Protein AF-A0A1H6ZJK5-F1 (afdb_monomer_lite)

Foldseek 3Di:
DDCVVVVNDDDDLVVLCVVCVVVVHDSVVVVCVVVVDDPVRSVVVVVVVVVVVVVVVVVVVD

Structure (mmCIF, N/CA/C/O backbone):
data_AF-A0A1H6ZJK5-F1
#
_entry.id   AF-A0A1H6ZJK5-F1
#
loop_
_atom_site.group_PDB
_atom_site.id
_atom_site.type_symbol
_atom_site.label_atom_id
_atom_site.label_alt_id
_atom_site.label_comp_id
_atom_site.label_asym_id
_atom_site.label_entity_id
_atom_site.label_seq_id
_atom_site.pdbx_PDB_ins_code
_atom_site.Cartn_x
_atom_site.Cartn_y
_atom_site.Cartn_z
_atom_site.occupancy
_atom_site.B_iso_or_equiv
_atom_site.auth_seq_id
_atom_site.auth_comp_id
_atom_site.auth_asym_id
_atom_site.auth_atom_id
_atom_site.pdbx_PDB_model_num
ATOM 1 N N . MET A 1 1 ? 16.891 9.825 -13.284 1.00 59.09 1 MET A N 1
ATOM 2 C CA . MET A 1 1 ? 16.166 9.512 -12.040 1.00 59.09 1 MET A CA 1
ATOM 3 C C . MET A 1 1 ? 15.703 10.795 -11.357 1.00 59.09 1 MET A C 1
ATOM 5 O O . MET A 1 1 ? 16.486 11.739 -11.267 1.00 59.09 1 MET A O 1
ATOM 9 N N . SER A 1 2 ? 14.444 10.875 -10.938 1.00 73.06 2 SER A N 1
ATOM 10 C CA . SER A 1 2 ? 13.836 11.982 -10.199 1.00 73.06 2 SER A CA 1
ATOM 11 C C . SER A 1 2 ? 14.289 11.990 -8.731 1.00 73.06 2 SER A C 1
ATOM 13 O O . SER A 1 2 ? 14.871 11.027 -8.234 1.00 73.06 2 SER A O 1
ATOM 15 N N . SER A 1 3 ? 14.044 13.082 -8.000 1.00 65.56 3 SER A N 1
ATOM 16 C CA . SER A 1 3 ? 14.356 13.135 -6.559 1.00 65.56 3 SER A CA 1
ATOM 17 C C . SER A 1 3 ? 13.503 12.177 -5.720 1.00 65.56 3 SER A C 1
ATOM 19 O O . SER A 1 3 ? 13.929 11.818 -4.627 1.00 65.56 3 SER A O 1
ATOM 21 N N . LE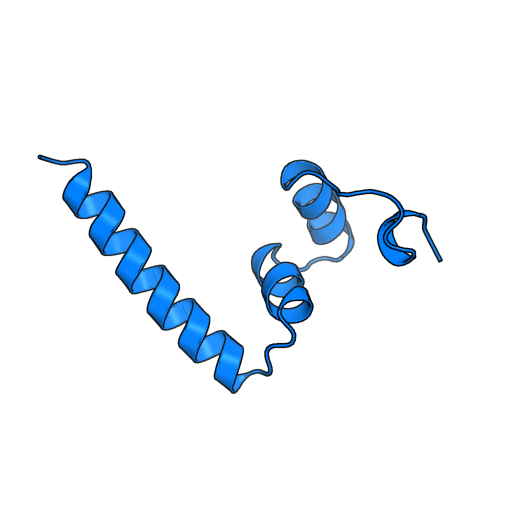U A 1 4 ? 12.343 11.749 -6.232 1.00 62.75 4 LEU A N 1
ATOM 22 C CA . LEU A 1 4 ? 11.535 10.689 -5.623 1.00 62.75 4 LEU A CA 1
ATOM 23 C C . LEU A 1 4 ? 12.218 9.328 -5.791 1.00 62.75 4 LEU A C 1
ATOM 25 O O . LEU A 1 4 ? 12.408 8.616 -4.815 1.00 62.75 4 LEU A O 1
ATOM 29 N N . GLU A 1 5 ? 12.696 9.020 -6.999 1.00 67.44 5 GLU A N 1
ATOM 30 C CA . GLU A 1 5 ? 13.400 7.760 -7.304 1.00 67.44 5 GLU A CA 1
ATOM 31 C C . GLU A 1 5 ? 14.731 7.617 -6.551 1.00 67.44 5 GLU A C 1
ATOM 33 O O . GLU A 1 5 ? 15.237 6.516 -6.371 1.00 67.44 5 GLU A O 1
ATOM 38 N N . ARG A 1 6 ? 15.297 8.733 -6.083 1.00 74.69 6 ARG A N 1
ATOM 39 C CA . ARG A 1 6 ? 16.506 8.763 -5.251 1.00 74.69 6 ARG A CA 1
ATOM 40 C C . ARG A 1 6 ? 16.224 8.735 -3.741 1.00 74.69 6 ARG A C 1
ATOM 42 O O . ARG A 1 6 ? 17.161 8.909 -2.970 1.00 74.69 6 ARG A O 1
ATOM 49 N N . GLY A 1 7 ? 14.966 8.604 -3.308 1.00 67.38 7 GLY A N 1
ATOM 50 C CA . GLY A 1 7 ? 14.599 8.595 -1.883 1.00 67.38 7 GLY A CA 1
ATOM 51 C C . GLY A 1 7 ? 14.850 9.919 -1.145 1.00 67.38 7 GLY A C 1
ATOM 52 O O . GLY A 1 7 ? 14.877 9.950 0.079 1.00 67.38 7 GLY A O 1
ATOM 53 N N . LEU A 1 8 ? 15.050 11.026 -1.874 1.00 61.75 8 LEU A N 1
ATOM 54 C CA . LEU A 1 8 ? 15.388 12.344 -1.312 1.00 61.75 8 LEU A CA 1
ATOM 55 C C . LEU A 1 8 ? 14.154 13.149 -0.871 1.00 61.75 8 LEU A C 1
ATOM 57 O O . LEU A 1 8 ? 14.293 14.206 -0.261 1.00 61.75 8 LEU A O 1
ATOM 61 N N . LYS A 1 9 ? 12.945 12.689 -1.207 1.00 69.00 9 LYS A N 1
ATOM 62 C CA . LYS A 1 9 ? 11.673 13.287 -0.787 1.00 69.00 9 LYS A CA 1
ATOM 63 C C . LYS A 1 9 ? 10.725 12.180 -0.339 1.00 69.00 9 LYS A C 1
ATOM 65 O O . LYS A 1 9 ? 10.589 11.194 -1.052 1.00 69.00 9 LYS A O 1
ATOM 70 N N . ASN A 1 10 ? 10.037 12.399 0.781 1.00 68.62 10 ASN A N 1
ATOM 71 C CA . ASN A 1 10 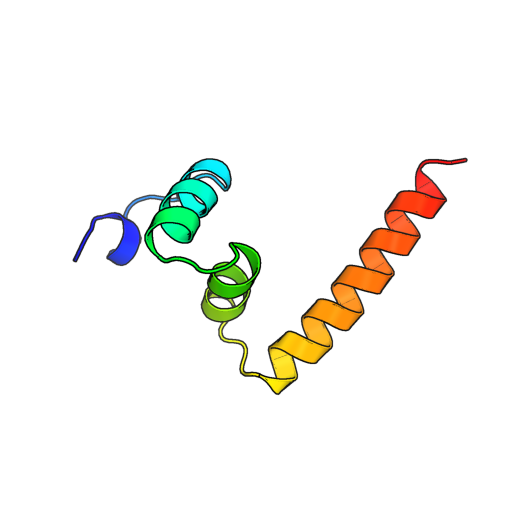? 8.894 11.592 1.210 1.00 68.62 10 ASN A CA 1
ATOM 72 C C . ASN A 1 10 ? 7.627 12.213 0.596 1.00 68.62 10 ASN A C 1
ATOM 74 O O . ASN A 1 10 ? 7.160 13.233 1.113 1.00 68.62 10 ASN A O 1
ATOM 78 N N . PRO A 1 11 ? 7.112 11.705 -0.540 1.00 76.50 11 PRO A N 1
ATOM 79 C CA . PRO A 1 11 ? 5.892 12.243 -1.130 1.00 76.50 11 PRO A CA 1
ATOM 80 C C . PRO A 1 11 ? 4.709 12.021 -0.181 1.00 76.50 11 PRO A C 1
ATOM 82 O O . PRO A 1 11 ? 4.623 11.000 0.499 1.00 76.50 11 PRO A O 1
ATOM 85 N N . THR A 1 12 ? 3.778 12.973 -0.144 1.00 86.38 12 THR A N 1
ATOM 86 C CA . THR A 1 12 ? 2.472 12.751 0.487 1.00 86.38 12 THR A CA 1
ATOM 87 C C . THR A 1 12 ? 1.646 11.788 -0.369 1.00 86.38 12 THR A C 1
ATOM 89 O O . THR A 1 12 ? 1.888 11.676 -1.572 1.00 86.38 12 THR A O 1
ATOM 92 N N . LEU A 1 13 ? 0.636 11.133 0.216 1.00 84.50 13 LEU A N 1
ATOM 93 C CA . LEU A 1 13 ? -0.260 10.243 -0.540 1.00 84.50 13 LEU A CA 1
ATOM 94 C C . LEU A 1 13 ? -0.917 10.953 -1.733 1.00 84.50 13 LEU A C 1
ATOM 96 O O . LEU A 1 13 ? -0.937 10.408 -2.823 1.00 84.50 13 LEU A O 1
ATOM 100 N N . SER A 1 14 ? -1.302 12.222 -1.580 1.00 85.75 14 SER A N 1
ATOM 101 C CA . SER A 1 14 ? -1.832 13.026 -2.691 1.00 85.75 14 SER A CA 1
ATOM 102 C C . SER A 1 14 ? -0.847 13.172 -3.863 1.00 85.75 14 SER A C 1
ATOM 104 O O . SER A 1 14 ? -1.263 13.161 -5.016 1.00 85.75 14 SER A O 1
ATOM 106 N N . LYS A 1 15 ? 0.466 13.258 -3.605 1.00 86.81 15 LYS A N 1
ATOM 107 C CA . LYS A 1 15 ? 1.479 13.285 -4.675 1.00 86.81 15 LYS A CA 1
ATOM 108 C C . LYS A 1 15 ? 1.758 11.911 -5.271 1.00 86.81 15 LYS A C 1
ATOM 110 O O . LYS A 1 15 ? 2.169 11.830 -6.426 1.00 86.81 15 LYS A O 1
ATOM 115 N N . VAL A 1 16 ? 1.538 10.848 -4.502 1.00 87.56 16 VAL A N 1
ATOM 116 C CA . VAL A 1 16 ? 1.542 9.479 -5.023 1.00 87.56 16 VAL A CA 1
ATOM 117 C C . VAL A 1 16 ? 0.357 9.273 -5.965 1.00 87.56 16 VAL A C 1
ATOM 119 O O . VAL A 1 16 ? 0.564 8.730 -7.045 1.00 87.56 16 VAL A O 1
ATOM 122 N N . ASP A 1 17 ? -0.831 9.764 -5.614 1.00 88.19 17 ASP A N 1
ATOM 123 C CA . ASP A 1 17 ? -2.031 9.664 -6.452 1.00 88.19 17 ASP A CA 1
ATOM 124 C C . ASP A 1 17 ? -1.848 10.373 -7.797 1.00 88.19 17 ASP A C 1
ATOM 126 O O . ASP A 1 17 ? -2.040 9.750 -8.838 1.00 88.19 17 ASP A O 1
ATOM 130 N N . GLU A 1 18 ? -1.372 11.624 -7.787 1.00 90.81 18 GLU A N 1
ATOM 131 C CA . GLU A 1 18 ? -1.059 12.381 -9.013 1.00 90.81 18 GLU A CA 1
ATOM 132 C C . GLU A 1 18 ? -0.064 11.627 -9.916 1.00 90.81 18 GLU A C 1
ATOM 134 O O . GLU A 1 18 ? -0.205 11.597 -11.139 1.00 90.81 18 GLU A O 1
ATOM 139 N N . LEU A 1 19 ? 0.953 10.990 -9.327 1.00 89.38 19 LEU A N 1
ATOM 140 C CA . LEU A 1 19 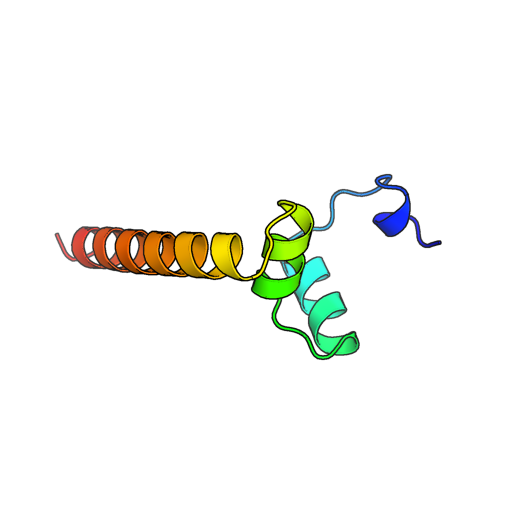? 1.931 10.208 -10.084 1.00 89.38 19 LEU A CA 1
ATOM 141 C C . LEU A 1 19 ? 1.309 8.926 -10.655 1.00 89.38 19 LEU A C 1
ATOM 143 O O . LEU A 1 19 ? 1.569 8.567 -11.804 1.00 89.38 19 LEU A O 1
ATOM 147 N N . CYS A 1 20 ? 0.491 8.242 -9.859 1.00 91.38 20 CYS A N 1
ATOM 148 C CA . CYS A 1 20 ? -0.181 7.007 -10.247 1.00 91.38 20 CYS A CA 1
ATOM 149 C C . CYS A 1 20 ? -1.205 7.242 -11.364 1.00 91.38 20 CYS A C 1
ATOM 151 O O . CYS A 1 20 ? -1.314 6.410 -12.263 1.00 91.38 20 CYS A O 1
ATOM 153 N N . GLU A 1 21 ? -1.873 8.398 -11.372 1.00 92.44 21 GLU A N 1
ATOM 154 C CA . GLU A 1 21 ? -2.755 8.836 -12.456 1.00 92.44 21 GLU A CA 1
ATOM 155 C C . GLU A 1 21 ? -1.991 8.958 -13.782 1.00 92.44 21 GLU A C 1
ATOM 157 O O . GLU A 1 21 ? -2.404 8.395 -14.796 1.00 92.44 21 GLU A O 1
ATOM 162 N N . VAL A 1 22 ? -0.819 9.601 -13.776 1.00 93.69 22 VAL A N 1
ATOM 163 C CA . VAL A 1 22 ? 0.042 9.701 -14.969 1.00 93.69 22 VAL A CA 1
ATOM 164 C C . VAL A 1 22 ? 0.540 8.324 -15.417 1.00 93.69 22 VAL A C 1
ATOM 166 O O . VAL A 1 22 ? 0.613 8.045 -16.613 1.00 93.69 22 VAL A O 1
ATOM 169 N N . MET A 1 23 ? 0.863 7.446 -14.467 1.00 91.44 23 MET A N 1
ATOM 170 C CA . MET A 1 23 ? 1.312 6.078 -14.734 1.00 91.44 23 MET A CA 1
ATOM 171 C C . MET A 1 23 ? 0.170 5.112 -15.097 1.00 91.44 23 MET A C 1
ATOM 173 O O . MET A 1 23 ? 0.456 3.976 -15.468 1.00 91.44 23 MET A O 1
ATOM 177 N N . GLN A 1 24 ? -1.096 5.543 -15.008 1.00 93.31 24 GLN A N 1
ATOM 178 C CA . GLN A 1 24 ? -2.295 4.722 -15.231 1.00 93.31 24 GLN A CA 1
ATOM 179 C C . GLN A 1 24 ? -2.326 3.454 -14.357 1.00 93.31 24 GLN A C 1
ATOM 181 O O . GLN A 1 24 ? -2.739 2.378 -14.792 1.00 93.31 24 GLN A O 1
ATOM 186 N N . VAL A 1 25 ? -1.882 3.575 -13.105 1.00 92.81 25 VAL A N 1
ATOM 187 C CA . VAL A 1 25 ? -1.906 2.499 -12.104 1.00 92.81 25 VAL A CA 1
ATOM 188 C C . VAL A 1 25 ? -2.663 2.950 -10.864 1.00 92.81 25 VAL A C 1
ATOM 190 O O . VAL A 1 25 ? -2.743 4.137 -10.569 1.00 92.81 25 VAL A O 1
ATOM 193 N N . HIS A 1 26 ? -3.210 2.006 -10.101 1.00 91.38 26 HIS A N 1
ATOM 194 C CA . HIS A 1 26 ? -3.843 2.347 -8.832 1.00 91.38 26 HIS A CA 1
ATOM 195 C C . HIS A 1 26 ? -2.765 2.656 -7.766 1.00 91.38 26 HIS A C 1
ATOM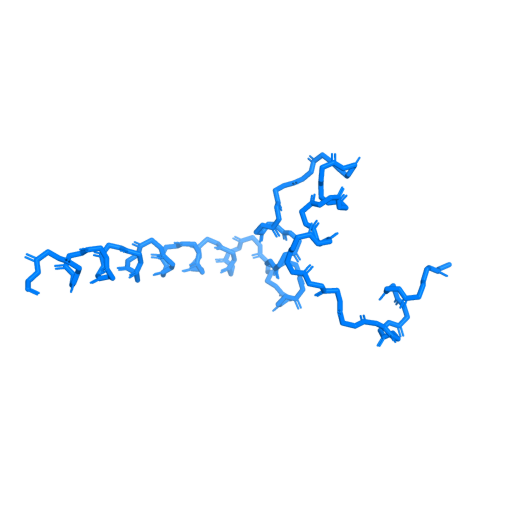 197 O O . HIS A 1 26 ? -1.789 1.907 -7.670 1.00 91.38 26 HIS A O 1
ATOM 203 N N . PRO A 1 27 ? -2.930 3.679 -6.907 1.00 90.81 27 PRO A N 1
ATOM 204 C CA . PRO A 1 27 ? -1.966 4.019 -5.850 1.00 90.81 27 PRO A CA 1
ATOM 205 C C . PRO A 1 27 ? -1.607 2.849 -4.926 1.00 90.81 27 PRO A C 1
ATOM 207 O O . PRO A 1 27 ? -0.441 2.642 -4.588 1.00 90.81 27 PRO A O 1
ATOM 210 N N . LEU A 1 28 ? -2.593 2.006 -4.590 1.00 90.25 28 LEU A N 1
ATOM 211 C CA . LEU A 1 28 ? -2.354 0.776 -3.817 1.00 90.25 28 LEU A CA 1
ATOM 212 C C . LEU A 1 28 ? -1.403 -0.198 -4.529 1.00 90.25 28 LEU A C 1
ATOM 214 O O . LEU A 1 28 ? -0.686 -0.926 -3.852 1.00 90.25 28 LEU A O 1
ATOM 218 N N . THR A 1 29 ? -1.369 -0.221 -5.864 1.00 90.00 29 THR A N 1
ATOM 219 C CA . THR A 1 29 ? -0.435 -1.062 -6.624 1.00 90.00 29 THR A CA 1
ATOM 220 C C . THR A 1 29 ? 0.999 -0.588 -6.419 1.00 90.00 29 THR A C 1
ATOM 222 O O . THR A 1 29 ? 1.872 -1.405 -6.132 1.00 90.00 29 THR A O 1
ATOM 225 N N . LEU A 1 30 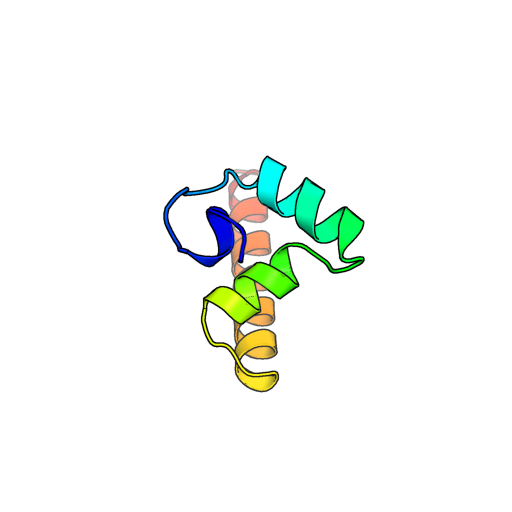? 1.248 0.725 -6.495 1.00 89.06 30 LEU A N 1
ATOM 226 C CA . LEU A 1 30 ? 2.578 1.282 -6.238 1.00 89.06 30 LEU A CA 1
ATOM 227 C C . LEU A 1 30 ? 3.009 1.047 -4.786 1.00 89.06 30 LEU A C 1
ATOM 229 O O . LEU A 1 30 ? 4.152 0.669 -4.542 1.00 89.06 30 LEU A O 1
ATOM 233 N N . LEU A 1 31 ? 2.091 1.208 -3.829 1.00 87.19 31 LEU A N 1
ATOM 234 C CA . LEU A 1 31 ? 2.363 0.897 -2.427 1.00 87.19 31 LEU A CA 1
ATOM 235 C C . LEU A 1 31 ? 2.695 -0.588 -2.242 1.00 87.19 31 LEU A C 1
ATOM 237 O O . LEU A 1 31 ? 3.702 -0.902 -1.617 1.00 87.19 31 LEU A O 1
ATOM 241 N N . ALA A 1 32 ? 1.925 -1.506 -2.830 1.00 88.94 32 ALA A N 1
ATOM 242 C CA . ALA A 1 32 ? 2.205 -2.940 -2.748 1.00 88.94 32 ALA A CA 1
ATOM 243 C C . ALA A 1 32 ? 3.605 -3.290 -3.284 1.00 88.94 32 ALA A C 1
ATOM 245 O O . ALA A 1 32 ? 4.331 -4.062 -2.653 1.00 88.94 32 ALA A O 1
ATOM 246 N N . LEU A 1 33 ? 4.014 -2.668 -4.395 1.00 86.88 33 LEU A N 1
ATOM 247 C CA . LEU A 1 33 ? 5.369 -2.797 -4.938 1.00 86.88 33 LEU A CA 1
ATOM 248 C C . LEU A 1 33 ? 6.429 -2.213 -3.992 1.00 86.88 33 LEU A C 1
ATOM 250 O O . LEU A 1 33 ? 7.479 -2.825 -3.807 1.00 86.88 33 LEU A O 1
ATOM 254 N N . ALA A 1 34 ? 6.156 -1.073 -3.350 1.00 85.56 34 ALA A N 1
ATOM 255 C CA . ALA A 1 34 ? 7.062 -0.457 -2.378 1.00 85.56 34 ALA A CA 1
ATOM 256 C C . ALA A 1 34 ? 7.284 -1.325 -1.123 1.00 85.56 34 ALA A C 1
ATOM 258 O O . ALA A 1 34 ? 8.357 -1.273 -0.526 1.00 85.56 34 ALA A O 1
ATOM 259 N N . TYR A 1 35 ? 6.312 -2.166 -0.756 1.00 84.12 35 TYR A N 1
ATOM 260 C CA . TYR A 1 35 ? 6.454 -3.170 0.307 1.00 84.12 35 TYR A CA 1
ATOM 261 C C . TYR A 1 35 ? 7.134 -4.473 -0.157 1.00 84.12 35 TYR A C 1
ATOM 263 O O . TYR A 1 35 ? 7.239 -5.416 0.627 1.00 84.12 35 TYR A O 1
ATOM 271 N N . GLY A 1 36 ? 7.609 -4.548 -1.406 1.00 81.75 36 GLY A N 1
ATOM 272 C CA . GLY A 1 36 ? 8.321 -5.713 -1.940 1.00 81.75 36 GLY A CA 1
ATOM 273 C C . GLY A 1 36 ? 7.438 -6.950 -2.118 1.00 81.75 36 GLY A C 1
ATOM 274 O O . GLY A 1 36 ? 7.937 -8.073 -2.057 1.00 81.75 36 GLY A O 1
ATOM 275 N N . LEU A 1 37 ? 6.128 -6.762 -2.295 1.00 84.56 37 LEU A N 1
ATOM 276 C CA . LEU A 1 37 ? 5.180 -7.863 -2.426 1.00 84.56 37 LEU A CA 1
ATOM 277 C C . LEU A 1 37 ? 5.192 -8.440 -3.843 1.00 84.56 37 LEU A C 1
ATOM 279 O O . LEU A 1 37 ? 5.143 -7.712 -4.834 1.00 84.56 37 LEU A O 1
ATOM 283 N N . ASP A 1 38 ? 5.188 -9.768 -3.926 1.00 86.69 38 ASP A N 1
ATOM 284 C CA . ASP A 1 38 ? 4.841 -10.489 -5.146 1.00 86.69 38 ASP A CA 1
ATOM 285 C C . ASP A 1 38 ? 3.309 -10.613 -5.284 1.00 86.69 38 ASP A C 1
ATOM 287 O O . ASP A 1 38 ? 2.548 -10.217 -4.398 1.00 86.69 38 ASP A O 1
ATOM 291 N N . ALA A 1 39 ? 2.827 -11.187 -6.392 1.00 83.12 39 ALA A N 1
ATOM 292 C CA . ALA A 1 39 ? 1.387 -11.320 -6.644 1.00 83.12 39 ALA A CA 1
ATOM 293 C C . ALA A 1 39 ? 0.639 -12.066 -5.518 1.00 83.12 39 ALA A C 1
ATOM 295 O O . ALA A 1 39 ? -0.492 -11.719 -5.182 1.00 83.12 39 ALA A O 1
ATOM 296 N N . LYS A 1 40 ? 1.279 -13.064 -4.894 1.00 84.88 40 LYS A N 1
ATOM 297 C CA . LYS A 1 40 ? 0.689 -13.834 -3.787 1.00 84.88 40 LYS A CA 1
ATOM 298 C C . LYS A 1 40 ? 0.681 -13.042 -2.479 1.00 84.88 40 LYS A C 1
ATOM 300 O O . LYS A 1 40 ? -0.265 -13.149 -1.702 1.00 84.88 40 LYS A O 1
ATOM 305 N N . GLY A 1 41 ? 1.730 -12.271 -2.210 1.00 87.12 41 GLY A N 1
ATOM 306 C CA . GLY A 1 41 ? 1.812 -11.365 -1.070 1.00 87.12 41 GLY A CA 1
ATOM 307 C C . GLY A 1 41 ? 0.794 -10.233 -1.172 1.00 87.12 41 GLY A C 1
ATOM 308 O O . GLY A 1 41 ? 0.143 -9.913 -0.178 1.00 87.12 41 GLY A O 1
ATOM 309 N N . ALA A 1 42 ? 0.601 -9.693 -2.376 1.00 88.81 42 ALA A N 1
ATOM 310 C CA . ALA A 1 42 ? -0.400 -8.672 -2.658 1.00 88.81 42 ALA A CA 1
ATOM 311 C C . ALA A 1 42 ? -1.822 -9.181 -2.377 1.00 88.81 42 ALA A C 1
ATOM 313 O O . ALA A 1 42 ? -2.572 -8.510 -1.675 1.00 88.81 42 ALA A O 1
ATOM 314 N N . ASP A 1 43 ? -2.172 -10.387 -2.829 1.00 89.25 43 ASP A N 1
ATOM 315 C CA . ASP A 1 43 ? -3.485 -10.999 -2.572 1.00 89.25 43 ASP A CA 1
ATOM 316 C C . ASP A 1 43 ? -3.776 -11.175 -1.067 1.00 89.25 43 ASP A C 1
ATOM 318 O O . ASP A 1 43 ? -4.832 -10.779 -0.557 1.00 89.25 43 ASP A O 1
ATOM 322 N N . LYS A 1 44 ? -2.786 -11.668 -0.310 1.00 89.31 44 LYS A N 1
ATOM 323 C CA . LYS A 1 44 ? -2.883 -11.786 1.154 1.00 89.31 44 LYS A CA 1
ATOM 324 C C . LYS A 1 44 ? -3.038 -10.430 1.835 1.00 89.31 44 LYS A C 1
ATOM 326 O O . LYS A 1 44 ? -3.821 -10.315 2.781 1.00 89.31 44 LYS A O 1
ATOM 331 N N . LEU A 1 45 ? -2.293 -9.419 1.384 1.00 88.25 45 LEU A N 1
ATOM 332 C CA . LEU A 1 45 ? -2.390 -8.068 1.927 1.00 88.25 45 LEU A CA 1
ATOM 333 C C . LEU A 1 45 ? -3.773 -7.477 1.649 1.00 88.25 45 LEU A C 1
ATOM 335 O O . LEU A 1 45 ? -4.402 -6.980 2.575 1.00 88.25 45 LEU A O 1
ATOM 339 N N . LEU A 1 46 ? -4.276 -7.577 0.419 1.00 90.06 46 LEU A N 1
ATOM 340 C CA . LEU A 1 46 ? -5.596 -7.062 0.054 1.00 90.06 46 LEU A CA 1
ATOM 341 C C . LEU A 1 46 ? -6.707 -7.747 0.856 1.00 90.06 46 LEU A C 1
ATOM 343 O O . LEU A 1 46 ? -7.581 -7.066 1.386 1.00 90.06 46 LEU A O 1
ATOM 347 N N . THR A 1 47 ? -6.627 -9.066 1.043 1.00 92.06 47 THR A N 1
ATOM 348 C CA . THR A 1 47 ? -7.559 -9.817 1.905 1.00 92.06 47 THR A CA 1
ATOM 349 C C . THR A 1 47 ? -7.513 -9.331 3.355 1.00 92.06 47 THR A C 1
ATOM 351 O O . THR A 1 47 ? -8.533 -9.251 4.043 1.00 92.06 47 THR A O 1
ATOM 354 N N . ARG A 1 48 ? -6.319 -9.013 3.865 1.00 91.00 48 ARG A N 1
ATOM 355 C CA . ARG A 1 48 ? -6.160 -8.453 5.208 1.00 91.00 48 ARG A CA 1
ATOM 356 C C . ARG A 1 48 ? -6.757 -7.048 5.305 1.00 91.00 48 ARG A C 1
ATOM 358 O O . ARG A 1 48 ? -7.540 -6.816 6.217 1.00 91.00 48 ARG A O 1
ATOM 365 N N . VAL A 1 49 ? -6.445 -6.167 4.357 1.00 91.25 49 VAL A N 1
ATOM 366 C CA . VAL A 1 49 ? -6.957 -4.790 4.309 1.00 91.25 49 VAL A CA 1
ATOM 367 C C . VAL A 1 49 ? -8.48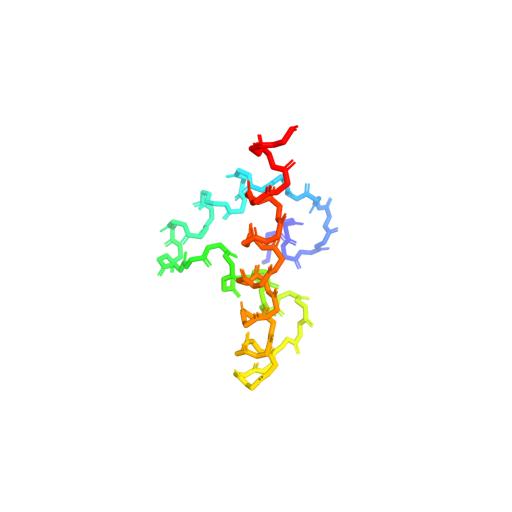2 -4.776 4.216 1.00 91.25 49 VAL A C 1
ATOM 369 O O . VAL A 1 49 ? -9.114 -4.009 4.926 1.00 91.25 49 VAL A O 1
ATOM 372 N N . GLN A 1 50 ? -9.097 -5.660 3.424 1.00 92.31 50 GLN A N 1
ATOM 373 C CA . GLN A 1 50 ? -10.562 -5.774 3.356 1.00 92.31 50 GLN A CA 1
ATOM 374 C C . GLN A 1 50 ? -11.189 -6.113 4.716 1.00 92.31 50 GLN A C 1
ATOM 376 O O . GLN A 1 50 ? -12.195 -5.516 5.091 1.00 92.31 50 GLN A O 1
ATOM 381 N N . ARG A 1 51 ? -10.585 -7.034 5.480 1.00 93.00 51 ARG A N 1
ATOM 382 C CA . ARG A 1 51 ? -11.059 -7.365 6.835 1.00 93.00 51 ARG A CA 1
ATOM 383 C C . ARG A 1 51 ? -10.878 -6.209 7.813 1.00 93.00 51 ARG A C 1
ATOM 385 O O . ARG A 1 51 ? -11.764 -5.959 8.620 1.00 93.00 51 ARG A O 1
ATOM 392 N N . GLU A 1 52 ? -9.740 -5.523 7.749 1.00 92.81 52 GLU A N 1
ATOM 393 C CA . GLU A 1 52 ? -9.469 -4.354 8.591 1.00 92.81 52 GLU A CA 1
ATOM 394 C C . GLU A 1 52 ? -10.431 -3.202 8.266 1.00 92.81 52 GLU A C 1
ATOM 396 O O . GLU A 1 52 ? -10.954 -2.580 9.184 1.00 92.81 52 GLU A O 1
ATOM 401 N N . LEU A 1 53 ? -10.740 -2.969 6.985 1.00 91.81 53 LEU A N 1
ATOM 402 C CA . LEU A 1 53 ? -11.727 -1.976 6.554 1.00 91.81 53 LEU A CA 1
ATOM 403 C C . LEU A 1 53 ? -13.120 -2.281 7.104 1.00 91.81 53 LEU A C 1
ATOM 405 O O . LEU A 1 53 ? -13.735 -1.386 7.672 1.00 91.81 53 LEU A O 1
ATOM 409 N N . ALA A 1 54 ? -13.582 -3.530 6.988 1.00 92.50 54 ALA A N 1
ATOM 410 C CA . ALA A 1 54 ? -14.868 -3.941 7.548 1.00 92.50 54 ALA A CA 1
ATOM 411 C C . ALA A 1 54 ? -14.910 -3.725 9.069 1.00 92.50 54 ALA A C 1
ATOM 413 O O . ALA A 1 54 ? -15.846 -3.129 9.579 1.00 92.50 54 ALA A O 1
ATOM 414 N N . ALA A 1 55 ? -13.851 -4.111 9.788 1.00 92.69 55 ALA A N 1
ATOM 415 C CA . ALA A 1 55 ? -13.777 -3.920 11.235 1.00 92.69 55 ALA A CA 1
ATOM 416 C C . ALA A 1 55 ? -13.755 -2.438 11.659 1.00 92.69 55 ALA A C 1
ATOM 418 O O . ALA A 1 55 ? -14.314 -2.089 12.695 1.00 92.69 55 ALA A O 1
ATOM 419 N N . VAL A 1 56 ? -13.102 -1.564 10.884 1.00 92.06 56 VAL A N 1
ATOM 420 C CA . VAL A 1 56 ? -13.087 -0.117 11.154 1.00 92.06 56 VAL A CA 1
ATOM 421 C C . VAL A 1 56 ? -14.445 0.510 10.853 1.00 92.06 56 VAL A C 1
ATOM 423 O O . VAL A 1 56 ? -14.880 1.362 11.616 1.00 92.06 56 VAL A O 1
ATOM 426 N N . GLN A 1 57 ? -15.116 0.084 9.782 1.00 85.25 57 GLN A N 1
ATOM 427 C CA . GLN A 1 57 ? -16.454 0.562 9.426 1.00 85.25 57 GLN A CA 1
ATOM 428 C C . GLN A 1 57 ? -17.499 0.110 10.454 1.00 85.25 57 GLN A C 1
ATOM 430 O O . GLN A 1 57 ? -18.230 0.947 10.968 1.00 85.25 57 GLN A O 1
ATOM 435 N N . ASP A 1 58 ? -17.482 -1.163 10.857 1.00 78.88 58 ASP A N 1
ATOM 436 C CA . ASP A 1 58 ? -18.367 -1.694 11.903 1.00 78.88 58 ASP A CA 1
ATOM 437 C C . ASP A 1 58 ? -18.118 -1.025 13.270 1.00 78.88 58 ASP A C 1
ATOM 439 O O . ASP A 1 58 ? -19.027 -0.889 14.085 1.00 78.88 58 ASP A O 1
ATOM 443 N N . GLY A 1 59 ? -16.882 -0.587 13.535 1.00 62.19 59 GLY A N 1
ATOM 444 C CA . GLY A 1 59 ? -16.515 0.164 14.739 1.00 62.19 59 GLY A CA 1
ATOM 445 C C . GLY A 1 59 ? -16.835 1.664 14.691 1.00 62.19 59 GLY A C 1
ATOM 446 O O . GLY A 1 59 ? -16.648 2.340 15.701 1.00 62.19 59 GLY A O 1
ATOM 447 N N . GLN A 1 60 ? -17.283 2.197 13.549 1.00 56.38 60 GLN A N 1
ATOM 448 C CA . GLN A 1 60 ? -17.728 3.590 13.392 1.00 56.38 60 GLN A CA 1
ATOM 449 C C . GLN A 1 60 ? -19.245 3.765 13.587 1.00 56.38 60 GLN A C 1
ATOM 451 O O . GLN A 1 60 ? -19.702 4.902 13.692 1.00 56.38 60 GLN A O 1
ATOM 456 N N . ASP A 1 61 ? -19.988 2.659 13.705 1.00 50.41 61 ASP A N 1
ATOM 457 C CA . ASP A 1 61 ? -21.443 2.620 13.910 1.00 50.41 61 ASP A CA 1
ATOM 458 C C . ASP A 1 61 ? -21.859 2.304 15.372 1.00 50.41 61 ASP A C 1
ATOM 460 O O . ASP A 1 61 ? -23.025 1.985 15.624 1.00 50.41 61 ASP A O 1
ATOM 464 N N . ALA A 1 62 ? -20.937 2.397 16.345 1.00 45.88 62 ALA A N 1
ATOM 465 C CA . ALA A 1 62 ? -21.186 2.143 17.775 1.00 45.88 62 ALA A CA 1
ATOM 466 C C . ALA A 1 62 ? -20.924 3.362 18.675 1.00 45.88 62 ALA A C 1
ATOM 468 O O . ALA A 1 62 ? -19.863 4.010 18.518 1.00 45.88 62 ALA A O 1
#

Radius of gyration: 14.65 Å; chains: 1; bounding box: 38×27×33 Å

pLDDT: mean 82.88, std 11.77, range [45.88, 93.69]

Secondary structure (DSSP, 8-state):
--TTTTT-----HHHHHHHHHHHTS-HHHHHHHHTT--HHHHHHHHHHHHHHHHHHHHTT--

Sequence (62 aa):
MSSLERGLKNPTLSKVDELCEVMQVHPLTLLALAYGLDAKGADKLLTRVQRELAAVQDGQDA